Protein AF-A0A550H1F7-F1 (afdb_monomer)

Radius of gyration: 14.31 Å; Cα contacts (8 Å, |Δi|>4): 42; chains: 1; bounding box: 34×21×38 Å

pLDDT: mean 93.19, std 8.71, range [47.66, 98.44]

Solvent-accessible surface area (backbone atoms only — not comparable to full-atom values): 4726 Å² total; per-residue (Å²): 132,71,76,31,70,65,67,74,68,54,75,52,72,69,55,47,56,62,66,43,73,84,53,99,74,86,84,87,74,66,62,65,60,53,52,52,51,49,54,53,50,42,71,73,62,79,51,92,75,81,85,85,55,59,72,43,36,73,74,66,37,40,67,65,52,51,33,48,40,45,57,72,77,81

Sequence (74 aa):
MGFSEYLRNQPSQKEIEERLKGFSSWIEVNLDNIGFNLEQARMLSGAEIIPCLKKNAYAHGLAPVTGYLMSRGV

Foldseek 3Di:
DDQQPLVVPDDDPVVVVVVCPVDPDDDDADLVVVVVVVVVVCVVPVDDDDDDCPPCNVPSHVSVNVSSVVVVVD

Secondary structure (DSSP, 8-state):
-PPPHHHHTPPPHHHHHHHHTT-S------HHHHHHHHHHHHHHHSS------HHHHHTT-HHHHHHHHHHTT-

Structure (mmCIF, N/CA/C/O backbone):
data_AF-A0A550H1F7-F1
#
_entry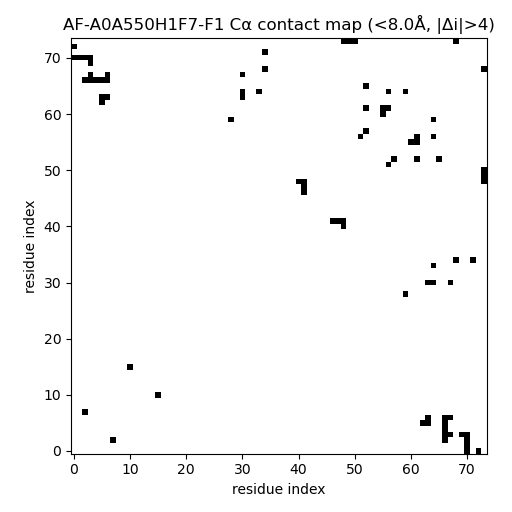.id   AF-A0A550H1F7-F1
#
loop_
_atom_site.group_PDB
_atom_site.id
_atom_site.type_symbol
_atom_site.label_atom_id
_atom_site.label_alt_id
_atom_site.label_comp_id
_atom_site.label_asym_id
_atom_site.label_entity_id
_atom_site.label_seq_id
_atom_site.pdbx_PDB_ins_code
_atom_site.Cartn_x
_atom_site.Cartn_y
_atom_site.Cartn_z
_atom_site.occupancy
_atom_site.B_iso_or_equiv
_atom_site.auth_seq_id
_atom_site.auth_comp_id
_atom_site.auth_asym_id
_atom_site.auth_atom_id
_atom_site.pdbx_PDB_model_num
ATOM 1 N N . MET A 1 1 ? 4.341 5.559 16.744 1.00 47.66 1 MET A N 1
ATOM 2 C CA . MET A 1 1 ? 4.540 4.425 15.817 1.00 47.66 1 MET A CA 1
ATOM 3 C C . MET A 1 1 ? 5.382 4.926 14.660 1.00 47.66 1 MET A C 1
ATOM 5 O O . MET A 1 1 ? 5.026 5.938 14.073 1.00 47.66 1 MET A O 1
ATOM 9 N N . GLY A 1 2 ? 6.551 4.328 14.429 1.00 55.12 2 GLY A N 1
ATOM 10 C CA . GLY A 1 2 ? 7.448 4.754 13.353 1.00 55.12 2 GLY A CA 1
ATOM 11 C C . GLY A 1 2 ? 6.909 4.336 11.987 1.00 55.12 2 GLY A C 1
ATOM 12 O O . GLY A 1 2 ? 6.180 3.352 11.892 1.00 55.12 2 GLY A O 1
ATOM 13 N N . PHE A 1 3 ? 7.283 5.067 10.934 1.00 62.62 3 PHE A N 1
ATOM 14 C CA . PHE A 1 3 ? 7.021 4.646 9.556 1.00 62.62 3 PHE A CA 1
ATOM 15 C C . PHE A 1 3 ? 7.462 3.192 9.348 1.00 62.62 3 PHE A C 1
ATOM 17 O O . PHE A 1 3 ? 8.494 2.774 9.883 1.00 62.62 3 PHE A O 1
ATOM 24 N N . SER A 1 4 ? 6.699 2.423 8.570 1.00 77.00 4 SER A N 1
ATOM 25 C CA . SER A 1 4 ? 7.127 1.087 8.158 1.00 77.00 4 SER A CA 1
ATOM 26 C C . SER A 1 4 ? 8.501 1.171 7.485 1.00 77.00 4 SER A C 1
ATOM 28 O O . SER A 1 4 ? 8.755 2.081 6.693 1.00 77.00 4 SER A O 1
ATOM 30 N N . GLU A 1 5 ? 9.396 0.231 7.795 1.00 83.12 5 GLU A N 1
ATOM 31 C CA . GLU A 1 5 ? 10.699 0.114 7.129 1.00 83.12 5 GLU A CA 1
ATOM 32 C C . GLU A 1 5 ? 10.546 0.017 5.606 1.00 83.12 5 GLU A C 1
ATOM 34 O O . GLU A 1 5 ? 11.335 0.601 4.869 1.00 83.12 5 GLU A O 1
ATOM 39 N N . TYR A 1 6 ? 9.456 -0.602 5.143 1.00 85.69 6 TYR A N 1
ATOM 40 C CA . TYR A 1 6 ? 9.085 -0.621 3.734 1.00 85.69 6 TYR A CA 1
ATOM 41 C C . TYR A 1 6 ? 8.978 0.793 3.148 1.00 85.69 6 TYR A C 1
ATOM 43 O O . TYR A 1 6 ? 9.581 1.073 2.116 1.00 85.69 6 TYR A O 1
ATOM 51 N N . LEU A 1 7 ? 8.247 1.697 3.811 1.00 85.06 7 LEU A N 1
ATOM 52 C CA . LEU A 1 7 ? 8.018 3.057 3.312 1.00 85.06 7 LEU A CA 1
ATOM 53 C C . LEU A 1 7 ? 9.292 3.910 3.347 1.00 85.06 7 LEU A C 1
ATOM 55 O O . LEU A 1 7 ? 9.482 4.752 2.476 1.00 85.06 7 LEU A O 1
ATOM 59 N N . ARG A 1 8 ? 10.185 3.671 4.316 1.00 87.69 8 ARG A N 1
ATOM 60 C CA . ARG A 1 8 ? 11.491 4.350 4.374 1.00 87.69 8 ARG A CA 1
ATOM 61 C C . ARG A 1 8 ? 12.436 3.929 3.251 1.00 87.69 8 ARG A C 1
ATOM 63 O O . ARG A 1 8 ? 13.261 4.729 2.834 1.00 87.69 8 ARG A O 1
ATOM 70 N N . ASN A 1 9 ? 12.303 2.695 2.777 1.00 90.56 9 ASN A N 1
ATOM 71 C CA . ASN A 1 9 ? 13.181 2.106 1.770 1.00 90.56 9 ASN A CA 1
ATOM 72 C C . ASN A 1 9 ? 12.565 2.144 0.358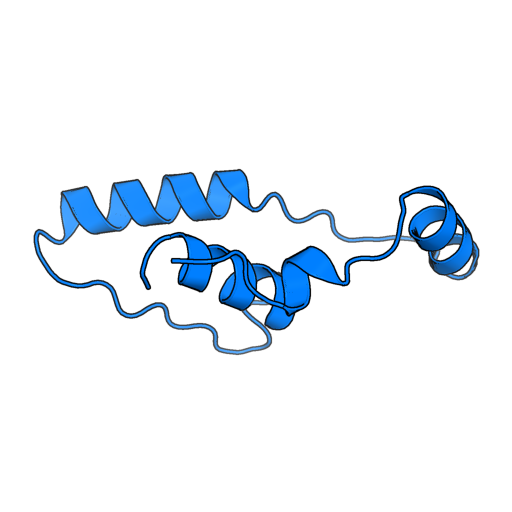 1.00 90.56 9 ASN A C 1
ATOM 74 O O . ASN A 1 9 ? 12.924 1.326 -0.492 1.00 90.56 9 ASN A O 1
ATOM 78 N N . GLN A 1 10 ? 11.610 3.049 0.100 1.00 91.06 10 GLN A N 1
ATOM 79 C CA . GLN A 1 10 ? 11.056 3.215 -1.244 1.00 91.06 10 GLN A CA 1
ATOM 80 C C . GLN A 1 10 ? 12.081 3.844 -2.196 1.00 91.06 10 GLN A C 1
ATOM 82 O O . GLN A 1 10 ? 12.852 4.711 -1.779 1.00 91.06 10 GLN A O 1
ATOM 87 N N . PRO A 1 11 ? 12.093 3.422 -3.474 1.00 93.31 11 PRO A N 1
ATOM 88 C CA . PRO A 1 11 ? 12.952 4.028 -4.480 1.00 93.31 11 PRO A CA 1
ATOM 89 C C . PRO A 1 11 ? 12.627 5.515 -4.652 1.00 93.31 11 PRO A C 1
ATOM 91 O O . PRO A 1 11 ? 11.476 5.941 -4.547 1.00 93.31 11 PRO A O 1
ATOM 94 N N . SER A 1 12 ? 13.652 6.298 -4.965 1.00 95.00 12 SER A N 1
ATOM 95 C CA . SER A 1 12 ? 13.487 7.681 -5.404 1.00 95.00 12 SER A CA 1
ATOM 96 C C . SER A 1 12 ? 12.691 7.753 -6.710 1.00 95.00 12 SER A C 1
ATOM 98 O O . SER A 1 12 ? 12.644 6.796 -7.484 1.00 95.00 12 SER A O 1
ATOM 100 N N . GLN A 1 13 ? 12.120 8.921 -7.007 1.00 93.44 13 GLN A N 1
ATOM 101 C CA . GLN A 1 13 ? 11.401 9.151 -8.264 1.00 93.44 13 GLN A CA 1
ATOM 102 C C . GLN A 1 13 ? 12.240 8.765 -9.494 1.00 93.44 13 GLN A C 1
ATOM 104 O O . GLN A 1 13 ? 11.754 8.057 -10.370 1.00 93.44 13 GLN A O 1
ATOM 109 N N . LYS A 1 14 ? 13.522 9.150 -9.523 1.00 96.94 14 LYS A N 1
ATOM 110 C CA . LYS A 1 14 ? 14.432 8.814 -10.625 1.00 96.94 14 LYS A CA 1
ATOM 111 C C . LYS A 1 14 ? 14.592 7.300 -10.800 1.00 96.94 14 LYS A C 1
ATOM 113 O O . LYS A 1 14 ? 14.590 6.801 -11.918 1.00 96.94 14 LYS A O 1
ATOM 118 N N . GLU A 1 15 ? 14.730 6.553 -9.707 1.00 96.06 15 GLU A N 1
ATOM 119 C CA . GLU A 1 15 ? 14.830 5.090 -9.770 1.00 96.06 15 GLU A CA 1
ATOM 120 C C . GLU A 1 15 ? 13.520 4.442 -10.219 1.00 96.06 15 GLU A C 1
ATOM 122 O O . GLU A 1 15 ? 13.556 3.439 -10.930 1.00 96.06 15 GLU A O 1
ATOM 127 N N . ILE A 1 16 ? 12.370 4.998 -9.823 1.00 93.50 16 ILE A N 1
ATOM 128 C CA . ILE A 1 16 ? 11.057 4.552 -10.304 1.00 93.50 16 ILE A CA 1
ATOM 129 C C . ILE A 1 16 ? 10.968 4.758 -11.816 1.00 93.50 16 ILE A C 1
ATOM 131 O O . ILE A 1 16 ? 10.663 3.809 -12.533 1.00 93.50 16 ILE A O 1
ATOM 135 N N . GLU A 1 17 ? 11.290 5.955 -12.307 1.00 93.81 17 GLU A N 1
ATOM 136 C CA . GLU A 1 17 ? 11.282 6.283 -13.737 1.00 93.81 17 GLU A CA 1
ATOM 137 C C . GLU A 1 17 ? 12.189 5.340 -14.543 1.00 93.81 17 GLU A C 1
ATOM 139 O O . GLU A 1 17 ? 11.766 4.812 -15.570 1.00 93.81 17 GLU A O 1
ATOM 144 N N . GLU A 1 18 ? 13.401 5.050 -14.057 1.00 95.88 18 GLU A N 1
ATOM 145 C CA . GLU A 1 18 ? 14.301 4.078 -14.694 1.00 95.88 18 GLU A CA 1
ATOM 146 C C . GLU A 1 18 ? 13.719 2.656 -14.704 1.00 95.88 18 GLU A C 1
ATOM 148 O O . GLU A 1 18 ? 13.764 1.980 -15.733 1.00 95.88 18 GLU A O 1
ATOM 153 N N . ARG A 1 19 ? 13.123 2.200 -13.592 1.00 93.75 19 ARG A N 1
ATOM 154 C CA . ARG A 1 19 ? 12.473 0.878 -13.512 1.00 93.75 19 ARG A CA 1
ATOM 155 C C . ARG A 1 19 ? 11.258 0.774 -14.436 1.00 93.75 19 ARG A C 1
ATOM 157 O O . ARG A 1 19 ? 10.980 -0.313 -14.939 1.00 93.75 19 ARG A O 1
ATOM 164 N N . LEU A 1 20 ? 10.547 1.877 -14.672 1.00 94.19 20 LEU A N 1
ATOM 165 C CA . LEU A 1 20 ? 9.352 1.915 -15.516 1.00 94.19 20 LEU A CA 1
ATOM 166 C C . LEU A 1 20 ? 9.653 1.818 -17.017 1.00 94.19 20 LEU A C 1
ATOM 168 O O . LEU A 1 20 ? 8.782 1.367 -17.756 1.00 94.19 20 LEU A O 1
ATOM 172 N N . LYS A 1 21 ? 10.866 2.155 -17.484 1.00 94.25 21 LYS A N 1
ATOM 173 C CA . LYS A 1 21 ? 11.224 2.142 -18.923 1.00 94.25 21 LYS A CA 1
ATOM 174 C C . LYS A 1 21 ? 10.980 0.801 -19.632 1.00 94.25 21 LYS A C 1
ATOM 176 O O . LYS A 1 21 ? 10.836 0.782 -20.850 1.00 94.25 21 LYS A O 1
ATOM 181 N N . GLY A 1 22 ? 10.947 -0.311 -18.895 1.00 93.12 22 GLY A N 1
ATOM 182 C CA . GLY A 1 22 ? 10.678 -1.649 -19.435 1.00 93.12 22 GLY A CA 1
ATOM 183 C C . GLY A 1 22 ? 9.196 -2.024 -19.563 1.00 93.12 22 GLY A C 1
ATOM 184 O O . GLY A 1 22 ? 8.900 -3.122 -20.031 1.00 93.12 22 GLY A O 1
ATOM 185 N N . PHE A 1 23 ? 8.266 -1.162 -19.146 1.00 95.31 23 PHE A N 1
ATOM 186 C CA . PHE A 1 23 ? 6.837 -1.469 -19.077 1.00 95.31 23 PHE A CA 1
ATOM 187 C C . PHE A 1 23 ? 6.016 -0.511 -19.943 1.00 95.31 23 PHE A C 1
ATOM 189 O O . PHE A 1 23 ? 6.221 0.697 -19.931 1.00 95.31 23 PHE A O 1
ATOM 196 N N . SER A 1 24 ? 5.032 -1.048 -20.666 1.00 95.94 24 SER A N 1
ATOM 197 C CA . SER A 1 24 ? 4.114 -0.255 -21.497 1.00 95.94 24 SER A CA 1
ATOM 198 C C . SER A 1 24 ? 2.934 0.341 -20.720 1.00 95.94 24 SER A C 1
ATOM 200 O O . SER A 1 24 ? 2.180 1.138 -21.268 1.00 95.94 24 SER A O 1
ATOM 202 N N . SER A 1 25 ? 2.726 -0.080 -19.471 1.00 95.00 25 SER A N 1
ATOM 203 C CA . SER A 1 25 ? 1.596 0.325 -18.628 1.00 95.00 25 SER A CA 1
ATOM 204 C C . SER A 1 25 ? 1.904 0.093 -17.151 1.00 95.00 25 SER A C 1
ATOM 206 O O . SER A 1 25 ? 2.636 -0.840 -16.818 1.00 95.00 25 SER A O 1
ATOM 208 N N . TRP A 1 26 ? 1.283 0.875 -16.270 1.00 93.88 26 TRP A N 1
ATOM 209 C CA . TRP A 1 26 ? 1.360 0.702 -14.819 1.00 93.88 26 TRP A CA 1
ATOM 210 C C . TRP A 1 26 ? -0.008 0.914 -14.163 1.00 93.88 26 TRP A C 1
ATOM 212 O O . TRP A 1 26 ? -0.945 1.411 -14.786 1.00 93.88 26 TRP A O 1
ATOM 222 N N . ILE A 1 27 ? -0.107 0.522 -12.893 1.00 93.50 27 ILE A N 1
ATOM 223 C CA . ILE A 1 27 ? -1.253 0.813 -12.029 1.00 93.50 27 ILE A CA 1
ATOM 224 C C . ILE A 1 27 ? -0.774 1.799 -10.974 1.00 93.50 27 ILE A C 1
ATOM 226 O O . ILE A 1 27 ? 0.207 1.538 -10.279 1.00 93.50 27 ILE A O 1
ATOM 230 N N . GLU A 1 28 ? -1.472 2.921 -10.854 1.00 94.44 28 GLU A N 1
ATOM 231 C CA . GLU A 1 28 ? -1.246 3.882 -9.784 1.00 94.44 28 GLU A CA 1
ATOM 232 C C . GLU A 1 28 ? -2.196 3.590 -8.622 1.00 94.44 28 GLU A C 1
ATOM 234 O O . GLU A 1 28 ? -3.408 3.467 -8.803 1.00 94.44 28 GLU A O 1
ATOM 239 N N . VAL A 1 29 ? -1.639 3.455 -7.419 1.00 95.88 29 VAL A N 1
ATOM 240 C CA . VAL A 1 29 ? -2.402 3.172 -6.201 1.00 95.88 29 VAL A CA 1
ATOM 241 C C . VAL A 1 29 ? -2.227 4.330 -5.234 1.00 95.88 29 VAL A C 1
ATOM 243 O O . VAL A 1 29 ? -1.148 4.539 -4.685 1.00 95.88 29 VAL A O 1
ATOM 246 N N . ASN A 1 30 ? -3.313 5.061 -4.997 1.00 97.19 30 ASN A N 1
ATOM 247 C CA . ASN A 1 30 ? -3.332 6.159 -4.043 1.00 97.19 30 ASN A CA 1
ATOM 248 C C . ASN A 1 30 ? -3.584 5.627 -2.620 1.00 97.19 30 ASN A C 1
ATOM 250 O O . ASN A 1 30 ? -4.698 5.216 -2.283 1.00 97.19 30 ASN A O 1
ATOM 254 N N . LEU A 1 31 ? -2.545 5.645 -1.783 1.00 96.31 31 LEU A N 1
ATOM 255 C CA . LEU A 1 31 ? -2.617 5.171 -0.399 1.00 96.31 31 LEU A CA 1
ATOM 256 C C . LEU A 1 31 ? -3.467 6.081 0.501 1.00 96.31 31 LEU A C 1
ATOM 258 O O . LEU A 1 31 ? -4.092 5.580 1.433 1.00 96.31 31 LEU A O 1
ATOM 262 N N . ASP A 1 32 ? -3.584 7.373 0.196 1.00 97.25 32 ASP A N 1
ATOM 263 C CA . ASP A 1 32 ? -4.430 8.290 0.968 1.00 97.25 32 ASP A CA 1
ATOM 264 C C . ASP A 1 32 ? -5.914 7.956 0.811 1.00 97.25 32 ASP A C 1
ATOM 266 O O . ASP A 1 32 ? -6.667 8.039 1.781 1.00 97.25 32 ASP A O 1
ATOM 270 N N . ASN A 1 33 ? -6.332 7.459 -0.357 1.00 98.38 33 ASN A N 1
ATOM 271 C CA . ASN A 1 33 ? -7.691 6.940 -0.541 1.00 98.38 33 ASN A CA 1
ATOM 272 C C . ASN A 1 33 ? -7.941 5.675 0.297 1.00 98.38 33 ASN A C 1
ATOM 274 O O . ASN A 1 33 ? -9.045 5.474 0.805 1.00 98.38 33 ASN A O 1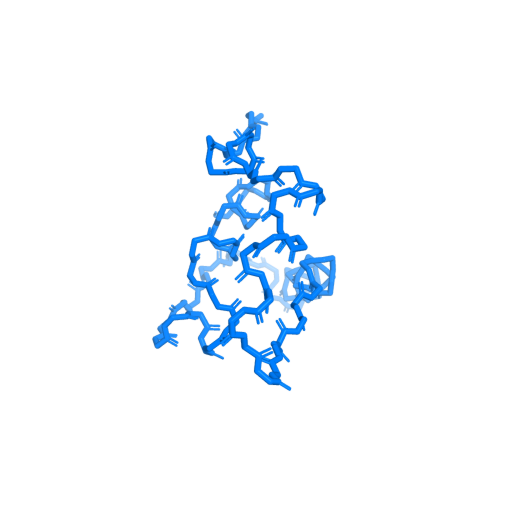
ATOM 278 N N . ILE A 1 34 ? -6.925 4.828 0.4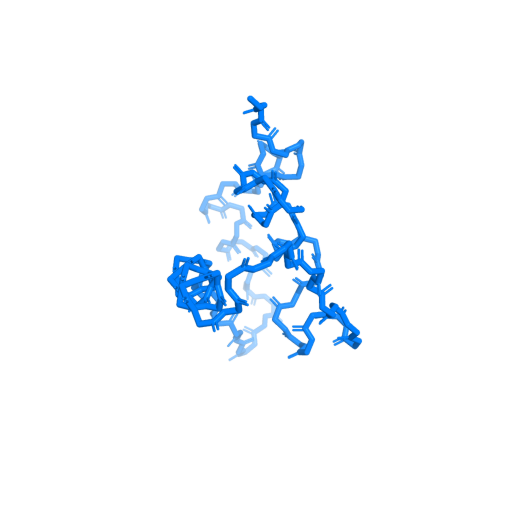91 1.00 97.75 34 ILE A N 1
ATOM 279 C CA . ILE A 1 34 ? -7.021 3.677 1.404 1.00 97.75 34 ILE A CA 1
ATOM 280 C C . ILE A 1 34 ? -7.138 4.165 2.852 1.00 97.75 34 ILE A C 1
ATOM 282 O O . ILE A 1 34 ? -7.955 3.640 3.608 1.00 97.75 34 ILE A O 1
ATOM 286 N N . GLY A 1 35 ? -6.373 5.193 3.228 1.00 97.44 35 GLY A N 1
ATOM 287 C CA . GLY A 1 35 ? -6.467 5.842 4.536 1.00 97.44 35 GLY A CA 1
ATOM 288 C C . GLY A 1 35 ? -7.845 6.439 4.793 1.00 97.44 35 GLY A C 1
ATOM 289 O O . GLY A 1 35 ? -8.443 6.170 5.830 1.00 97.44 35 GLY A O 1
ATOM 290 N N . PHE A 1 36 ? -8.392 7.170 3.823 1.00 98.44 36 PHE A N 1
ATOM 291 C CA . PHE A 1 36 ? -9.756 7.687 3.881 1.00 98.44 36 PHE A CA 1
ATOM 292 C C . PHE A 1 36 ? -10.772 6.560 4.111 1.00 98.44 36 PHE A C 1
ATOM 294 O O . PHE A 1 36 ? -11.583 6.646 5.033 1.00 98.44 36 PHE A O 1
ATOM 301 N N . ASN A 1 37 ? -10.686 5.473 3.337 1.00 98.19 37 ASN A N 1
ATOM 302 C CA . ASN A 1 37 ? -11.581 4.321 3.475 1.00 98.19 37 ASN A CA 1
ATOM 303 C C . ASN A 1 37 ? -11.455 3.631 4.841 1.00 98.19 37 ASN A C 1
ATOM 305 O O . ASN A 1 37 ? -12.462 3.183 5.388 1.00 98.19 37 ASN A O 1
ATOM 309 N N . LEU A 1 38 ? -10.247 3.563 5.411 1.00 97.81 38 LEU A N 1
ATOM 310 C CA . LEU A 1 38 ? -10.039 3.050 6.765 1.00 97.81 38 LEU A CA 1
ATOM 311 C C . LEU A 1 38 ? -10.777 3.906 7.803 1.00 97.81 38 LEU A C 1
ATOM 313 O O . LEU A 1 38 ? -11.447 3.350 8.673 1.00 97.81 38 LEU A O 1
ATOM 317 N N . GLU A 1 39 ? -10.698 5.236 7.710 1.00 97.50 39 GLU A N 1
ATOM 318 C CA . GLU A 1 39 ? -11.421 6.110 8.642 1.00 97.50 39 GLU A CA 1
ATOM 319 C C . GLU A 1 39 ? -12.943 5.975 8.479 1.00 97.50 39 GLU A C 1
ATOM 321 O O . GLU A 1 39 ? -13.659 5.908 9.478 1.00 97.50 39 GLU A O 1
ATOM 326 N N . GLN A 1 40 ? -13.449 5.832 7.246 1.00 98.19 40 GLN A N 1
ATOM 327 C CA . GLN A 1 40 ? -14.870 5.530 7.023 1.00 98.19 40 GLN A CA 1
ATOM 328 C C . GLN A 1 40 ? -15.276 4.199 7.672 1.00 98.19 40 GLN A C 1
ATOM 330 O O . GLN A 1 40 ? -16.293 4.131 8.362 1.00 98.19 40 GLN A O 1
ATOM 335 N N . ALA A 1 41 ? -14.471 3.147 7.501 1.00 97.62 41 ALA A N 1
ATOM 336 C CA . ALA A 1 41 ? -14.741 1.839 8.092 1.00 97.62 41 ALA A CA 1
ATOM 337 C C . ALA A 1 41 ? -14.762 1.892 9.628 1.00 97.62 41 ALA A C 1
ATOM 339 O O . ALA A 1 41 ? -15.659 1.311 10.234 1.00 97.62 41 ALA A O 1
ATOM 340 N N . ARG A 1 42 ? -13.830 2.626 10.252 1.00 96.75 42 ARG A N 1
ATOM 341 C CA . ARG A 1 42 ? -13.796 2.844 11.710 1.00 96.75 42 ARG A CA 1
ATOM 342 C C . ARG A 1 42 ? -15.043 3.565 12.219 1.00 96.75 42 ARG A C 1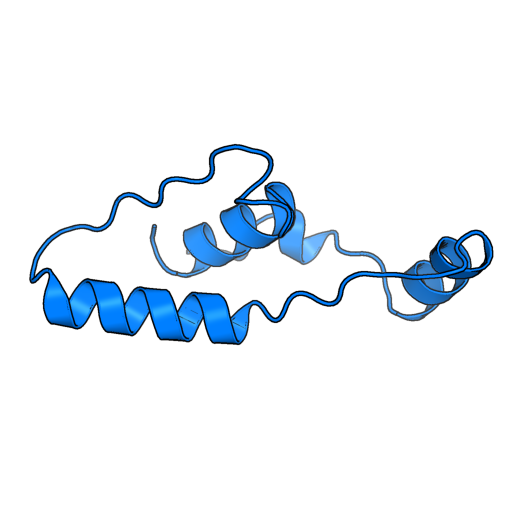
ATOM 344 O O . ARG A 1 42 ? -15.621 3.144 13.217 1.00 96.75 42 ARG A O 1
ATOM 351 N N . MET A 1 43 ? -15.467 4.628 11.531 1.00 97.44 43 MET A N 1
ATOM 352 C CA . MET A 1 43 ? -16.676 5.373 11.905 1.00 97.44 43 MET A CA 1
ATOM 353 C C . MET A 1 43 ? -17.934 4.503 11.834 1.00 97.44 43 MET A C 1
ATOM 355 O O . MET A 1 43 ? -18.805 4.621 12.690 1.00 97.44 43 MET A O 1
ATOM 359 N N . LEU A 1 44 ? -18.027 3.629 10.828 1.00 98.19 44 LEU A N 1
ATOM 360 C CA . LEU A 1 44 ? -19.185 2.757 10.630 1.00 98.19 44 LEU A CA 1
ATOM 361 C C . LEU A 1 44 ? -19.186 1.532 11.551 1.00 98.19 44 LEU A C 1
ATOM 363 O O . LEU A 1 44 ? -20.260 1.079 11.941 1.00 98.19 44 LEU A O 1
ATOM 367 N N . SER A 1 45 ? -18.019 0.969 11.877 1.00 97.19 45 SER A N 1
ATOM 368 C CA . SER A 1 45 ? -17.943 -0.250 12.690 1.00 97.19 45 SER A CA 1
ATOM 369 C C . SER A 1 45 ? -18.155 0.019 14.179 1.00 97.19 45 SER A C 1
ATOM 371 O O . SER A 1 45 ? -18.718 -0.829 14.869 1.00 97.19 45 SER A O 1
ATOM 373 N N . GLY A 1 46 ? -17.651 1.148 14.694 1.00 94.25 46 GLY A N 1
ATOM 374 C CA . GLY A 1 46 ? -17.526 1.380 16.138 1.00 94.25 46 GLY A CA 1
ATOM 375 C C . GLY A 1 46 ? -16.616 0.366 16.855 1.00 94.25 46 GLY A C 1
ATOM 376 O O . GLY A 1 46 ? -16.631 0.294 18.082 1.00 94.25 46 GLY A O 1
ATOM 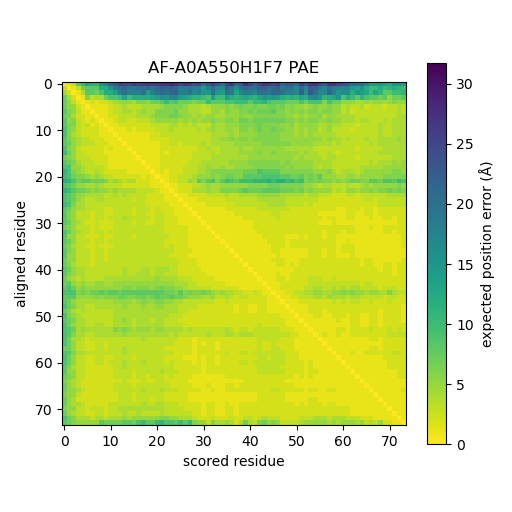377 N N . ALA A 1 47 ? -15.845 -0.426 16.104 1.00 95.44 47 ALA A N 1
ATOM 378 C CA . ALA A 1 47 ? -15.037 -1.545 16.584 1.00 95.44 47 ALA A CA 1
ATOM 379 C C . ALA A 1 47 ? -13.655 -1.574 15.913 1.00 95.44 47 ALA A C 1
ATOM 381 O O . ALA A 1 47 ? -13.416 -0.903 14.905 1.00 95.44 47 ALA A O 1
ATOM 382 N N . GLU A 1 48 ? -12.748 -2.386 16.458 1.00 95.56 48 GLU A N 1
ATOM 383 C CA . GLU A 1 48 ? -11.432 -2.625 15.865 1.00 95.56 48 GLU A CA 1
ATOM 384 C C . GLU A 1 48 ? -11.553 -3.161 14.428 1.00 95.56 48 GLU A C 1
ATOM 386 O O . GLU A 1 48 ? -12.413 -3.987 14.115 1.00 95.56 48 GLU A O 1
ATOM 391 N N . ILE A 1 49 ? -10.685 -2.670 13.540 1.00 97.19 49 ILE A N 1
ATOM 392 C CA . ILE A 1 49 ? -10.665 -3.048 12.127 1.00 97.19 49 ILE A CA 1
ATOM 393 C C . ILE A 1 49 ? -9.516 -4.019 11.879 1.00 97.19 49 ILE A C 1
ATOM 395 O O . ILE A 1 49 ? -8.361 -3.670 12.093 1.00 97.19 49 ILE A O 1
ATOM 399 N N . ILE A 1 50 ? -9.835 -5.192 11.327 1.00 97.19 50 ILE A N 1
ATOM 400 C CA . ILE A 1 50 ? -8.849 -6.138 10.791 1.00 97.19 50 ILE A CA 1
ATOM 401 C C . ILE A 1 50 ? -8.952 -6.124 9.255 1.00 97.19 50 ILE A C 1
ATOM 403 O O . ILE A 1 50 ? -9.944 -6.611 8.701 1.00 97.19 50 ILE A O 1
ATOM 407 N N . PRO A 1 51 ? -7.966 -5.569 8.529 1.00 96.56 51 PRO A N 1
ATOM 408 C CA . PRO A 1 51 ? -8.030 -5.436 7.084 1.00 96.56 51 PRO A CA 1
ATOM 409 C C . PRO A 1 51 ? -7.755 -6.784 6.416 1.00 96.56 51 PRO A C 1
ATOM 411 O O . PRO A 1 51 ? -6.726 -7.426 6.625 1.00 96.56 51 PRO A O 1
ATOM 414 N N . CYS A 1 52 ? -8.662 -7.217 5.544 1.00 97.62 52 CYS A N 1
ATOM 415 C CA . CYS A 1 52 ? -8.445 -8.410 4.733 1.00 97.62 52 CYS A CA 1
ATOM 416 C C . CYS A 1 52 ? -7.591 -8.059 3.506 1.00 97.62 52 CYS A C 1
ATOM 418 O O . CYS A 1 52 ? -8.100 -7.477 2.555 1.00 97.62 52 CYS A O 1
ATOM 420 N N . LEU A 1 53 ? -6.313 -8.446 3.483 1.00 97.12 53 LEU A N 1
ATOM 421 C CA . LEU A 1 53 ? -5.370 -8.104 2.399 1.00 97.12 53 LEU A CA 1
ATOM 422 C C . LEU A 1 53 ? -5.100 -9.257 1.413 1.00 97.12 53 LEU A C 1
ATOM 424 O O . LEU A 1 53 ? -4.013 -9.380 0.842 1.00 97.12 53 LEU A O 1
ATOM 428 N N . LYS A 1 54 ? -6.094 -10.127 1.191 1.00 96.31 54 LYS A N 1
ATOM 429 C CA . LYS A 1 54 ? -5.973 -11.283 0.284 1.00 96.31 54 LYS A CA 1
ATOM 430 C C . LYS A 1 54 ? -5.644 -10.866 -1.158 1.00 96.31 54 LYS A C 1
ATOM 432 O O . LYS A 1 54 ? -5.913 -9.742 -1.574 1.00 96.31 54 LYS A O 1
ATOM 437 N N . LYS A 1 55 ? -5.100 -11.805 -1.945 1.00 97.31 55 LYS A N 1
ATOM 438 C CA . LYS A 1 55 ? -4.762 -11.614 -3.372 1.00 97.31 55 LYS A CA 1
ATOM 439 C C . LYS A 1 55 ? -3.938 -10.339 -3.633 1.00 97.31 55 LYS A C 1
ATOM 441 O O . LYS A 1 55 ? -4.316 -9.514 -4.460 1.00 97.31 55 LYS A O 1
ATOM 446 N N . ASN A 1 56 ? -2.819 -10.185 -2.919 1.00 96.94 56 ASN A N 1
ATOM 447 C CA . ASN A 1 56 ? -1.920 -9.033 -3.054 1.00 96.94 56 ASN A CA 1
ATOM 448 C C . ASN A 1 56 ? -2.622 -7.688 -2.763 1.00 96.94 56 ASN A C 1
ATOM 450 O O . ASN A 1 56 ? -2.554 -6.765 -3.575 1.00 96.94 56 ASN A O 1
ATOM 454 N N . ALA A 1 57 ? -3.364 -7.619 -1.649 1.00 97.69 57 ALA A N 1
ATOM 455 C CA . ALA A 1 57 ? -4.266 -6.507 -1.335 1.00 97.69 57 ALA A CA 1
ATOM 456 C C . ALA A 1 57 ? -5.231 -6.186 -2.497 1.00 97.69 57 ALA A C 1
ATOM 458 O O . ALA A 1 57 ? -5.350 -5.047 -2.936 1.00 97.69 57 ALA A O 1
ATOM 459 N N . TYR A 1 58 ? -5.897 -7.210 -3.039 1.00 97.31 58 TYR A N 1
ATOM 460 C CA . TYR A 1 58 ? -6.778 -7.093 -4.211 1.00 97.31 58 TYR A CA 1
ATOM 461 C C . TYR A 1 58 ? -6.108 -6.398 -5.409 1.00 97.31 58 TYR A C 1
ATOM 463 O O . TYR A 1 58 ? -6.688 -5.500 -6.008 1.00 97.31 58 TYR A O 1
ATOM 471 N N . ALA A 1 59 ? -4.881 -6.813 -5.736 1.00 96.81 59 ALA A N 1
ATOM 472 C CA . ALA A 1 59 ? -4.037 -6.257 -6.800 1.00 96.81 59 ALA A CA 1
ATOM 473 C C . ALA A 1 59 ? -3.534 -4.809 -6.604 1.00 96.81 59 ALA A C 1
ATOM 475 O O . ALA A 1 59 ? -2.864 -4.290 -7.491 1.00 96.81 59 ALA A O 1
ATOM 476 N N . HIS A 1 60 ? -3.751 -4.194 -5.437 1.00 97.25 60 HIS A N 1
ATOM 477 C CA . HIS A 1 60 ? -3.197 -2.871 -5.110 1.00 97.25 60 HIS A CA 1
ATOM 478 C C . HIS A 1 60 ? -1.733 -2.929 -4.633 1.00 97.25 60 HIS A C 1
ATOM 480 O O . HIS A 1 60 ? -1.063 -1.906 -4.546 1.00 97.25 60 HIS A O 1
ATOM 486 N N . GLY A 1 61 ? -1.220 -4.122 -4.320 1.00 96.25 61 GLY A N 1
ATOM 487 C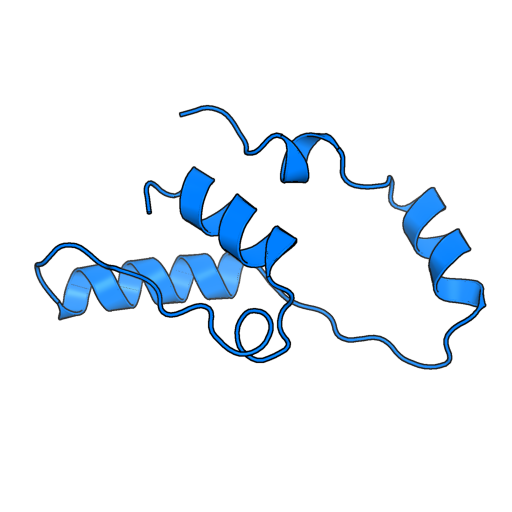 CA . GLY A 1 61 ? 0.137 -4.318 -3.815 1.00 96.25 61 GLY A CA 1
ATOM 488 C C . GLY A 1 61 ? 0.156 -4.506 -2.303 1.00 96.25 61 GLY A C 1
ATOM 489 O O . GLY A 1 61 ? -0.125 -3.593 -1.534 1.00 96.25 61 GLY A O 1
ATOM 490 N N . LEU A 1 62 ? 0.539 -5.703 -1.861 1.00 96.00 62 LEU A N 1
ATOM 491 C CA . LEU A 1 62 ? 0.515 -6.088 -0.453 1.00 96.00 62 LEU A CA 1
ATOM 492 C C . LEU A 1 62 ? 1.468 -5.239 0.388 1.00 96.00 62 LEU A C 1
ATOM 494 O O . LEU A 1 62 ? 1.060 -4.673 1.391 1.00 96.00 62 LEU A O 1
ATOM 498 N N . ALA A 1 63 ? 2.729 -5.132 -0.026 1.00 94.00 63 ALA A N 1
ATOM 499 C CA . ALA A 1 63 ? 3.743 -4.418 0.740 1.00 94.00 63 ALA A CA 1
ATOM 500 C C . ALA A 1 63 ? 3.418 -2.921 0.969 1.00 94.00 63 ALA A C 1
ATOM 502 O O . ALA A 1 63 ? 3.455 -2.505 2.131 1.00 94.00 63 ALA A O 1
ATOM 503 N N . PRO A 1 64 ? 3.036 -2.121 -0.055 1.00 94.75 64 PRO A N 1
ATOM 504 C CA . PRO A 1 64 ? 2.695 -0.714 0.164 1.00 94.75 64 PRO A CA 1
ATOM 505 C C . PRO A 1 64 ? 1.421 -0.535 0.985 1.00 94.75 64 PRO A C 1
ATOM 507 O O . PRO A 1 64 ? 1.405 0.294 1.894 1.00 94.75 64 PRO A O 1
ATOM 510 N N . VAL A 1 65 ? 0.388 -1.348 0.7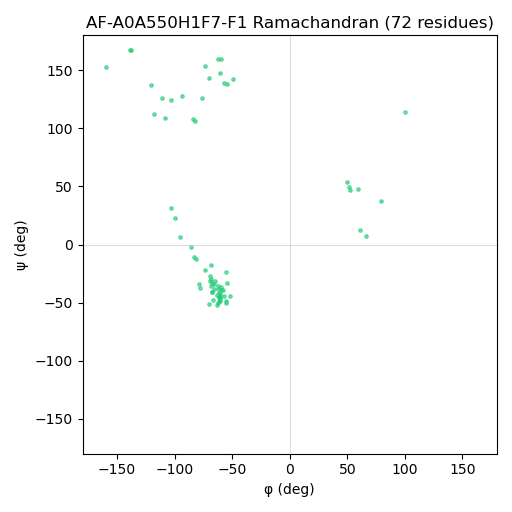41 1.00 96.50 65 VAL A N 1
ATOM 511 C CA . VAL A 1 65 ? -0.873 -1.257 1.488 1.00 96.50 65 VAL A CA 1
ATOM 512 C C . VAL A 1 65 ? -0.682 -1.653 2.952 1.00 96.50 65 VAL A C 1
ATOM 514 O O . VAL A 1 65 ? -1.094 -0.906 3.837 1.00 96.50 65 VAL A O 1
ATOM 517 N N . THR A 1 66 ? -0.010 -2.772 3.234 1.00 95.69 66 THR A N 1
ATOM 518 C CA . THR A 1 66 ? 0.283 -3.197 4.611 1.00 95.69 66 THR A CA 1
ATOM 519 C C . THR A 1 66 ? 1.150 -2.168 5.328 1.00 95.69 66 THR A C 1
ATOM 521 O O . THR A 1 66 ? 0.815 -1.749 6.431 1.00 95.69 66 THR A O 1
ATOM 524 N N . GLY A 1 67 ? 2.242 -1.713 4.701 1.00 94.38 67 GLY A N 1
ATOM 525 C CA . GLY A 1 67 ? 3.138 -0.729 5.308 1.00 94.38 67 GLY A CA 1
ATOM 526 C C . GLY A 1 67 ? 2.433 0.586 5.650 1.00 94.38 67 GLY A C 1
ATOM 527 O O . GLY A 1 67 ? 2.712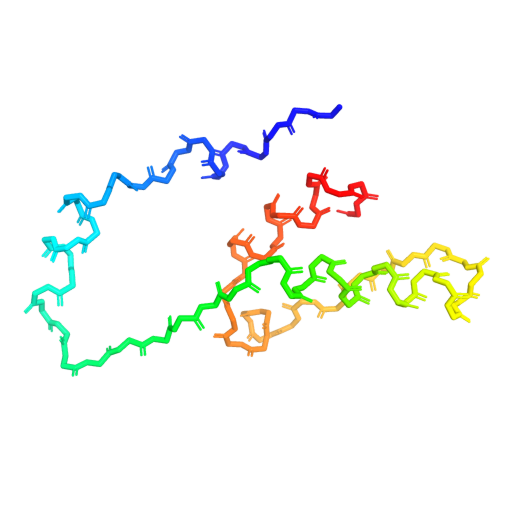 1.177 6.695 1.00 94.38 67 GLY A O 1
ATOM 528 N N . TYR A 1 68 ? 1.492 1.013 4.807 1.00 95.69 68 TYR A N 1
ATOM 529 C CA . TYR A 1 68 ? 0.660 2.182 5.065 1.00 95.69 68 TYR A CA 1
ATOM 530 C C . TYR A 1 68 ? -0.338 1.946 6.204 1.00 95.69 68 TYR A C 1
ATOM 532 O O . TYR A 1 68 ? -0.352 2.731 7.149 1.00 95.69 68 TYR A O 1
ATOM 540 N N . LEU A 1 69 ? -1.118 0.859 6.180 1.00 95.19 69 LEU A N 1
ATOM 541 C CA . LEU A 1 69 ? -2.106 0.550 7.226 1.00 95.19 69 LEU A CA 1
ATOM 542 C C . LEU A 1 69 ? -1.459 0.392 8.612 1.00 95.19 69 LEU A C 1
ATOM 544 O O . LEU A 1 69 ? -1.957 0.972 9.576 1.00 95.19 69 LEU A O 1
ATOM 548 N N . MET A 1 70 ? -0.278 -0.231 8.684 1.00 93.62 70 MET A N 1
ATOM 549 C CA . MET A 1 70 ? 0.522 -0.304 9.916 1.00 93.62 70 MET A CA 1
ATOM 550 C C . MET A 1 70 ? 0.879 1.077 10.466 1.00 93.62 70 MET A C 1
ATOM 552 O O . MET A 1 70 ? 0.832 1.303 11.675 1.00 93.62 70 MET A O 1
ATOM 556 N N . SER A 1 71 ? 1.193 2.041 9.594 1.00 92.94 71 SER A N 1
ATOM 557 C CA . SER A 1 71 ? 1.463 3.422 10.021 1.00 92.94 71 SER A CA 1
ATOM 558 C C . SER A 1 71 ? 0.212 4.145 10.545 1.00 92.94 71 SER A C 1
ATOM 560 O O . SER A 1 71 ? 0.328 5.135 11.266 1.00 92.94 71 SER A O 1
ATOM 562 N N . ARG A 1 72 ? -0.983 3.627 10.228 1.00 93.44 72 ARG A N 1
ATOM 563 C CA . ARG A 1 72 ? -2.296 4.110 10.685 1.00 93.44 72 ARG A CA 1
ATOM 564 C C . ARG A 1 72 ? -2.825 3.358 11.917 1.00 93.44 72 ARG A C 1
ATOM 566 O O . ARG A 1 72 ? -3.954 3.619 12.344 1.00 93.44 72 ARG A O 1
ATOM 573 N N . GLY A 1 73 ? -2.018 2.471 12.505 1.00 92.31 73 GLY A N 1
ATOM 574 C CA . GLY A 1 73 ? -2.352 1.729 13.723 1.00 92.31 73 GLY A CA 1
ATOM 575 C C . GLY A 1 73 ? -3.280 0.540 13.484 1.00 92.31 73 GLY A C 1
ATOM 576 O O . GLY A 1 73 ? -4.182 0.319 14.289 1.00 92.31 73 GLY A O 1
ATOM 577 N N . VAL A 1 74 ? -3.096 -0.158 12.360 1.00 90.25 74 VAL A N 1
ATOM 578 C CA . VAL A 1 74 ? -3.813 -1.383 11.976 1.00 90.25 74 VAL A CA 1
ATOM 579 C C . VAL A 1 74 ? -2.824 -2.473 11.588 1.00 90.25 74 VAL A C 1
ATOM 581 O O . VAL A 1 74 ? -1.866 -2.145 10.856 1.00 90.25 74 VAL A O 1
#

Mean predicted aligned error: 3.69 Å